Protein AF-A0A2G2GQQ5-F1 (afdb_monomer_lite)

Foldseek 3Di:
DDDDDDDDDDPDDDPPPPPPPPPCPVVNVVVVVVVVVVVVVVVCCACPPPVHPVVVVVVVVVVVVVVVVVVVVVVVVVVVVVVVVVVVVVVVVVVCCCCPVVVDDDPPDDDDDDDDDPPDDD

Sequence (122 aa):
MPAPKAKSSAGNSKGNVERMTLKLSPARQVALALLALLFLGLQVRLWFGEGSLRHVAALKKDVAVLKESNAKLAERNRLMAADVNDLKQGTEAIEEIARKDLGMVRNGETFFLILEQPRGTE

Structure (mmCIF, N/CA/C/O backbone):
data_AF-A0A2G2GQQ5-F1
#
_entry.id   AF-A0A2G2GQQ5-F1
#
loop_
_atom_site.group_PDB
_atom_site.id
_atom_site.type_symbol
_atom_site.label_atom_id
_atom_site.label_alt_id
_atom_site.label_comp_id
_atom_site.label_asym_id
_atom_site.label_entity_id
_atom_site.label_seq_id
_atom_site.pdbx_PDB_ins_code
_atom_site.Cartn_x
_atom_site.Cartn_y
_atom_site.Cartn_z
_atom_site.occupancy
_atom_site.B_iso_or_equiv
_atom_site.auth_seq_id
_atom_site.auth_comp_id
_atom_site.auth_asym_id
_atom_site.auth_atom_id
_atom_site.pdbx_PDB_model_num
ATOM 1 N N . MET A 1 1 ? 62.818 -42.548 -77.859 1.00 45.12 1 MET A N 1
ATOM 2 C CA . MET A 1 1 ? 62.801 -41.248 -77.143 1.00 45.12 1 MET A CA 1
ATOM 3 C C . MET A 1 1 ? 61.465 -40.556 -77.447 1.00 45.12 1 MET A C 1
ATOM 5 O O . MET A 1 1 ? 60.928 -40.836 -78.508 1.00 45.12 1 MET A O 1
ATOM 9 N N . PRO A 1 2 ? 60.864 -39.812 -76.503 1.00 43.94 2 PRO A N 1
ATOM 10 C CA . PRO A 1 2 ? 59.691 -40.243 -75.720 1.00 43.94 2 PRO A CA 1
ATOM 11 C C . PRO A 1 2 ? 58.325 -39.658 -76.157 1.00 43.94 2 PRO A C 1
ATOM 13 O O . PRO A 1 2 ? 58.252 -38.655 -76.855 1.00 43.94 2 PRO A O 1
ATOM 16 N N . ALA A 1 3 ? 57.243 -40.282 -75.667 1.00 52.38 3 ALA A N 1
ATOM 17 C CA . ALA A 1 3 ? 55.898 -39.698 -75.497 1.00 52.38 3 ALA A CA 1
ATOM 18 C C . ALA A 1 3 ? 55.893 -38.693 -74.306 1.00 52.38 3 ALA A C 1
ATOM 20 O O . ALA A 1 3 ? 56.965 -38.472 -73.739 1.00 52.38 3 ALA A O 1
ATOM 21 N N . PRO A 1 4 ? 54.761 -38.186 -73.753 1.00 64.38 4 PRO A N 1
ATOM 22 C CA . PRO A 1 4 ? 53.348 -38.101 -74.182 1.00 64.38 4 PRO A CA 1
ATOM 23 C C . PRO A 1 4 ? 52.815 -36.633 -74.018 1.00 64.38 4 PRO A C 1
ATOM 25 O O . PRO A 1 4 ? 53.542 -35.753 -73.574 1.00 64.38 4 PRO A O 1
ATOM 28 N N . LYS A 1 5 ? 51.575 -36.229 -74.325 1.00 47.09 5 LYS A N 1
ATOM 29 C CA . LYS A 1 5 ? 50.374 -36.415 -73.486 1.00 47.09 5 LYS A CA 1
ATOM 30 C C . LYS A 1 5 ? 49.173 -35.708 -74.121 1.00 47.09 5 LYS A C 1
ATOM 32 O O . LYS A 1 5 ? 49.219 -34.517 -74.414 1.00 47.09 5 LYS A O 1
ATOM 37 N N . ALA A 1 6 ? 48.073 -36.449 -74.191 1.00 59.06 6 ALA A N 1
ATOM 38 C CA . ALA A 1 6 ? 46.726 -35.912 -74.179 1.00 59.06 6 ALA A CA 1
ATOM 39 C C . ALA A 1 6 ? 46.509 -35.018 -72.947 1.00 59.06 6 ALA A C 1
ATOM 41 O O . ALA A 1 6 ? 46.945 -35.350 -71.842 1.00 59.06 6 ALA A O 1
ATOM 42 N N . LYS A 1 7 ? 45.753 -33.936 -73.119 1.00 48.78 7 LYS A N 1
ATOM 43 C CA . LYS A 1 7 ? 44.977 -33.335 -72.033 1.00 48.78 7 LYS A CA 1
ATOM 44 C C . LYS A 1 7 ? 43.536 -33.193 -72.497 1.00 48.78 7 LYS A C 1
ATOM 46 O O . LYS A 1 7 ? 43.123 -32.180 -73.043 1.00 48.78 7 LYS A O 1
ATOM 51 N N . SER A 1 8 ? 42.814 -34.289 -72.297 1.00 51.47 8 SER A N 1
ATOM 52 C CA . SER A 1 8 ? 41.379 -34.273 -72.073 1.00 51.47 8 SER A CA 1
ATOM 53 C C . SER A 1 8 ? 41.103 -33.732 -70.669 1.00 51.47 8 SER A C 1
ATOM 55 O O . SER A 1 8 ? 41.845 -34.025 -69.731 1.00 51.47 8 SER A O 1
ATOM 57 N N . SER A 1 9 ? 39.967 -33.050 -70.563 1.00 46.69 9 SER A N 1
ATOM 58 C CA . SER A 1 9 ? 39.148 -32.895 -69.364 1.00 46.69 9 SER A CA 1
ATOM 59 C C . SER A 1 9 ? 39.498 -31.793 -68.359 1.00 46.69 9 SER A C 1
ATOM 61 O O . SER A 1 9 ? 40.639 -31.558 -67.976 1.00 46.69 9 SER A O 1
ATOM 63 N N . ALA A 1 10 ? 38.396 -31.221 -67.872 1.00 51.31 10 ALA A N 1
ATOM 64 C CA . ALA A 1 10 ? 38.236 -30.531 -66.600 1.00 51.31 10 ALA A CA 1
ATOM 65 C C . ALA A 1 10 ? 38.712 -29.074 -66.534 1.00 51.31 10 ALA A C 1
ATOM 67 O O . ALA A 1 10 ? 39.591 -28.707 -65.763 1.00 51.31 10 ALA A O 1
ATOM 68 N N . GLY A 1 11 ? 38.014 -28.212 -67.273 1.00 44.19 11 GLY A N 1
ATOM 69 C CA . GLY A 1 11 ? 37.960 -26.774 -66.995 1.00 44.19 11 GLY A CA 1
ATOM 70 C C . GLY A 1 11 ? 36.540 -26.208 -67.051 1.00 44.19 11 GLY A C 1
ATOM 71 O O . GLY A 1 11 ? 36.373 -25.026 -67.316 1.00 44.19 11 GLY A O 1
ATOM 72 N N . ASN A 1 12 ? 35.508 -27.043 -66.877 1.00 52.31 12 ASN A N 1
ATOM 73 C CA . ASN A 1 12 ? 34.117 -26.597 -66.888 1.00 52.31 12 ASN A CA 1
ATOM 74 C C . ASN A 1 12 ? 33.656 -26.193 -65.475 1.00 52.31 12 ASN A C 1
ATOM 76 O O . ASN A 1 12 ? 33.876 -26.909 -64.500 1.00 52.31 12 ASN A O 1
ATOM 80 N N . SER A 1 13 ? 32.924 -25.081 -65.412 1.00 52.84 13 SER A N 1
ATOM 81 C CA . SER A 1 13 ? 31.844 -24.839 -64.449 1.00 52.84 13 SER A CA 1
ATOM 82 C C . SER A 1 13 ? 32.157 -24.487 -62.985 1.00 52.84 13 SER A C 1
ATOM 84 O O . SER A 1 13 ? 31.227 -24.488 -62.181 1.00 52.84 13 SER A O 1
ATOM 86 N N . LYS A 1 14 ? 33.391 -24.127 -62.597 1.00 51.69 14 LYS A N 1
ATOM 87 C CA . LYS A 1 14 ? 33.648 -23.600 -61.229 1.00 51.69 14 LYS A CA 1
ATOM 88 C C . LYS A 1 14 ? 33.834 -22.086 -61.116 1.00 51.69 14 LYS A C 1
ATOM 90 O O . LYS A 1 14 ? 33.703 -21.558 -60.023 1.00 51.69 14 LYS A O 1
ATOM 95 N N . GLY A 1 15 ? 34.087 -21.375 -62.214 1.00 48.16 15 GLY A N 1
ATOM 96 C CA . GLY A 1 15 ? 34.354 -19.928 -62.162 1.00 48.16 15 GLY A CA 1
ATOM 97 C C . GLY A 1 15 ? 33.127 -19.024 -62.307 1.00 48.16 15 GLY A C 1
ATOM 98 O O . GLY A 1 15 ? 33.218 -17.834 -62.017 1.00 48.16 15 GLY A O 1
ATOM 99 N N . ASN A 1 16 ? 31.989 -19.558 -62.764 1.00 53.44 16 ASN A N 1
ATOM 100 C CA . ASN A 1 16 ? 30.847 -18.727 -63.166 1.00 53.44 16 ASN A CA 1
ATOM 101 C C . ASN A 1 16 ? 29.715 -18.653 -62.128 1.00 53.44 16 ASN A C 1
ATOM 103 O O . ASN A 1 16 ? 28.759 -17.913 -62.325 1.00 53.44 16 ASN A O 1
ATOM 107 N N . VAL A 1 17 ? 29.826 -19.392 -61.020 1.00 58.59 17 VAL A N 1
ATOM 108 C CA . VAL A 1 17 ? 28.832 -19.391 -59.930 1.00 58.59 17 VAL A CA 1
ATOM 109 C C . VAL A 1 17 ? 29.116 -18.352 -58.838 1.00 58.59 17 VAL A C 1
ATOM 111 O O . VAL A 1 17 ? 28.242 -18.080 -58.024 1.00 58.59 17 VAL A O 1
ATOM 114 N N . GLU A 1 18 ? 30.291 -17.714 -58.824 1.00 55.84 18 GLU A N 1
ATOM 115 C CA . GLU A 1 18 ? 30.708 -16.866 -57.690 1.00 55.84 18 GLU A CA 1
ATOM 116 C C . GLU A 1 18 ? 30.489 -15.355 -57.862 1.00 55.84 18 GLU A C 1
ATOM 118 O O . GLU A 1 18 ? 30.757 -14.591 -56.938 1.00 55.84 18 GLU A O 1
ATOM 123 N N . ARG A 1 19 ? 30.004 -14.869 -59.013 1.00 54.69 19 ARG A N 1
ATOM 124 C CA . ARG A 1 19 ? 29.970 -13.413 -59.287 1.00 54.69 19 ARG A CA 1
ATOM 125 C C . ARG A 1 19 ? 28.587 -12.815 -59.505 1.00 54.69 19 ARG A C 1
ATOM 127 O O . ARG A 1 19 ? 28.464 -11.770 -60.135 1.00 54.69 19 ARG A O 1
ATOM 134 N N . MET A 1 20 ? 27.560 -13.433 -58.930 1.00 50.34 20 MET A N 1
ATOM 135 C CA . MET A 1 20 ? 26.232 -12.824 -58.815 1.00 50.34 20 MET A CA 1
ATOM 136 C C . MET A 1 20 ? 25.950 -12.345 -57.387 1.00 50.34 20 MET A C 1
ATOM 138 O O . MET A 1 20 ? 24.812 -12.306 -56.934 1.00 50.34 20 MET A O 1
ATOM 142 N N . THR A 1 21 ? 26.987 -11.923 -56.663 1.00 61.19 21 THR A N 1
ATOM 143 C CA . THR A 1 21 ? 26.799 -10.969 -55.574 1.00 61.19 21 THR A CA 1
ATOM 144 C C . THR A 1 21 ? 26.564 -9.621 -56.238 1.00 61.19 21 THR A C 1
ATOM 146 O O . THR A 1 21 ? 27.491 -8.948 -56.689 1.00 61.19 21 THR A O 1
ATOM 149 N N . LEU A 1 22 ? 25.280 -9.288 -56.421 1.00 57.16 22 LEU A N 1
ATOM 150 C CA . LEU A 1 22 ? 24.842 -7.999 -56.946 1.00 57.16 22 LEU A CA 1
ATOM 151 C C . LEU A 1 22 ? 25.733 -6.904 -56.354 1.00 57.16 22 LEU A C 1
ATOM 153 O O . LEU A 1 22 ? 25.919 -6.859 -55.141 1.00 57.16 22 LEU A O 1
ATOM 157 N N . LYS A 1 23 ? 26.286 -6.020 -57.190 1.00 62.16 23 LYS A N 1
ATOM 158 C CA . LYS A 1 23 ? 26.894 -4.783 -56.699 1.00 62.16 23 LYS A CA 1
ATOM 159 C C . LYS A 1 23 ? 25.793 -4.012 -55.977 1.00 62.16 23 LYS A C 1
ATOM 161 O O . LYS A 1 23 ? 25.004 -3.313 -56.613 1.00 62.16 23 LYS A O 1
ATOM 166 N N . LEU A 1 24 ? 25.676 -4.204 -54.664 1.00 60.97 24 LEU A N 1
ATOM 167 C CA . LEU A 1 24 ? 24.778 -3.418 -53.840 1.00 60.97 24 LEU A CA 1
ATOM 168 C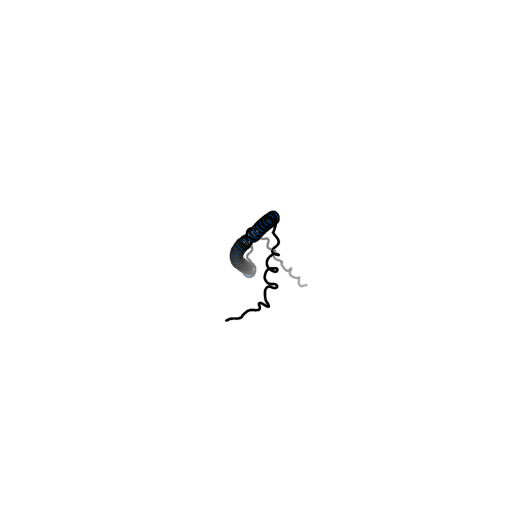 C . LEU A 1 24 ? 25.264 -1.978 -53.972 1.00 60.97 24 LEU A C 1
ATOM 170 O O . LEU A 1 24 ? 26.349 -1.637 -53.512 1.00 60.97 24 LEU A O 1
ATOM 174 N N . SER A 1 25 ? 24.485 -1.160 -54.682 1.00 76.75 25 SER A N 1
ATOM 175 C CA . SER A 1 25 ? 24.759 0.268 -54.819 1.00 76.75 25 SER A CA 1
ATOM 176 C C . SER A 1 25 ? 24.995 0.864 -53.425 1.00 76.75 25 SER A C 1
ATOM 178 O O . SER A 1 25 ? 24.225 0.539 -52.511 1.00 76.75 25 SER A O 1
ATOM 180 N N . PRO A 1 26 ? 26.008 1.733 -53.245 1.00 81.06 26 PRO A N 1
ATOM 181 C CA . PRO A 1 26 ? 26.298 2.349 -51.949 1.00 81.06 26 PRO A CA 1
ATOM 182 C C . PRO A 1 26 ? 25.061 3.048 -51.369 1.00 81.06 26 PRO A C 1
ATOM 184 O O . PRO A 1 26 ? 24.834 3.012 -50.164 1.00 81.06 26 PRO A O 1
ATOM 187 N N . ALA A 1 27 ? 24.173 3.561 -52.228 1.00 83.44 27 ALA A N 1
ATOM 188 C CA . ALA A 1 27 ? 22.899 4.149 -51.822 1.00 83.44 27 ALA A CA 1
ATOM 189 C C . ALA A 1 27 ? 21.963 3.156 -51.101 1.00 83.44 27 ALA A C 1
ATOM 191 O O . ALA A 1 27 ? 21.292 3.526 -50.140 1.00 83.44 27 ALA A O 1
ATOM 192 N N . ARG A 1 28 ? 21.933 1.881 -51.517 1.00 87.69 28 ARG A N 1
ATOM 193 C CA . ARG A 1 28 ? 21.118 0.843 -50.859 1.00 87.69 28 ARG A CA 1
ATOM 194 C C . ARG A 1 28 ? 21.683 0.474 -49.489 1.00 87.69 28 ARG A C 1
ATOM 196 O O . ARG A 1 28 ? 20.912 0.251 -48.565 1.00 87.69 28 ARG A O 1
ATOM 203 N N . GLN A 1 29 ? 23.008 0.436 -49.345 1.00 87.12 29 GLN A N 1
ATOM 204 C CA . GLN A 1 29 ? 23.656 0.168 -48.056 1.00 87.12 29 GLN A CA 1
ATOM 205 C C . GLN A 1 29 ? 23.423 1.305 -47.058 1.00 87.12 29 GLN A C 1
ATOM 207 O O . GLN A 1 29 ? 23.106 1.038 -45.903 1.00 87.12 29 GLN A O 1
ATOM 212 N N . VAL A 1 30 ? 23.494 2.560 -47.513 1.00 91.69 30 VAL A N 1
ATOM 213 C CA . VAL A 1 30 ? 23.167 3.729 -46.683 1.00 91.69 30 VAL A CA 1
ATOM 214 C C . VAL A 1 30 ? 21.699 3.694 -46.248 1.00 91.69 30 VAL A C 1
ATOM 216 O O . VAL A 1 30 ? 21.411 3.880 -45.068 1.00 91.69 30 VAL A O 1
ATOM 219 N N . ALA A 1 31 ? 20.772 3.383 -47.160 1.00 91.94 31 ALA A N 1
ATOM 220 C CA . ALA A 1 31 ? 19.354 3.252 -46.827 1.00 91.94 31 ALA A CA 1
ATOM 221 C C . ALA A 1 31 ? 19.096 2.141 -45.792 1.00 91.94 31 ALA A C 1
ATOM 223 O O . ALA A 1 31 ? 18.358 2.352 -44.833 1.00 91.94 31 ALA A O 1
ATOM 224 N N . LEU A 1 32 ? 19.739 0.979 -45.945 1.00 93.25 32 LEU A N 1
ATOM 225 C CA . LEU A 1 32 ? 19.635 -0.122 -44.983 1.00 93.25 32 LEU A CA 1
ATOM 226 C C . LEU A 1 32 ? 20.243 0.234 -43.622 1.00 93.25 32 LEU A C 1
ATOM 228 O O . LEU A 1 32 ? 19.660 -0.110 -42.598 1.00 93.25 32 LEU A O 1
ATOM 232 N N . ALA A 1 33 ? 21.370 0.947 -43.593 1.00 93.19 33 ALA A N 1
ATOM 233 C CA . ALA A 1 33 ? 21.992 1.399 -42.352 1.00 93.19 33 ALA A CA 1
ATOM 234 C C . ALA A 1 33 ? 21.100 2.401 -41.602 1.00 93.19 33 ALA A C 1
ATOM 236 O O . ALA A 1 33 ? 20.928 2.283 -40.391 1.00 93.19 33 ALA A O 1
ATOM 237 N N . LEU A 1 34 ? 20.476 3.341 -42.320 1.00 93.94 34 LEU A N 1
ATOM 238 C CA . LEU A 1 34 ? 19.504 4.276 -41.746 1.00 93.94 34 LEU A CA 1
ATOM 239 C C . LEU A 1 34 ? 18.273 3.550 -41.198 1.00 93.94 34 LEU A C 1
ATOM 241 O O . LEU A 1 34 ? 17.827 3.844 -40.091 1.00 93.94 34 LEU A O 1
ATOM 245 N N . LEU A 1 35 ? 17.749 2.573 -41.942 1.00 94.50 35 LEU A N 1
ATOM 246 C CA . LEU A 1 35 ? 16.604 1.778 -41.504 1.00 94.50 35 LEU A CA 1
ATOM 247 C C . LEU A 1 35 ? 16.945 0.938 -40.265 1.00 94.50 35 LEU A C 1
ATOM 249 O O . LEU A 1 35 ? 16.148 0.867 -39.333 1.00 94.50 35 LEU A O 1
ATOM 253 N N . ALA A 1 36 ? 18.142 0.349 -40.224 1.00 94.25 36 ALA A N 1
ATOM 254 C CA . ALA A 1 36 ? 18.635 -0.406 -39.078 1.00 94.25 36 ALA A CA 1
ATOM 255 C C . ALA A 1 36 ? 18.839 0.489 -37.848 1.00 94.25 36 ALA A C 1
ATOM 257 O O . ALA A 1 36 ? 18.472 0.095 -36.744 1.00 94.25 36 ALA A O 1
ATOM 258 N N . LEU A 1 37 ? 19.363 1.705 -38.032 1.00 93.69 37 LEU A N 1
ATOM 259 C CA . LEU A 1 37 ? 19.526 2.686 -36.959 1.00 93.69 37 LEU A CA 1
ATOM 260 C C . LEU A 1 37 ? 18.170 3.130 -36.395 1.00 93.69 37 LEU A C 1
ATOM 262 O O . LEU A 1 37 ? 17.990 3.154 -35.178 1.00 93.69 37 LEU A O 1
ATOM 266 N N . LEU A 1 38 ? 17.203 3.427 -37.269 1.00 91.94 38 LEU A N 1
ATOM 267 C CA . LEU A 1 38 ? 15.837 3.766 -36.870 1.00 91.94 38 LEU A CA 1
ATOM 268 C C . LEU A 1 38 ? 15.178 2.605 -36.117 1.00 91.94 38 LEU A C 1
ATOM 270 O O . LEU A 1 38 ? 14.559 2.814 -35.075 1.00 91.94 38 LEU A O 1
ATOM 274 N N . PHE A 1 39 ? 15.345 1.381 -36.621 1.00 91.94 39 PHE A N 1
ATOM 275 C CA . PHE A 1 39 ? 14.827 0.177 -35.986 1.00 91.94 39 PHE A CA 1
ATOM 276 C C . PHE A 1 39 ? 15.438 -0.028 -34.597 1.00 91.94 39 PHE A C 1
ATOM 278 O O . PHE A 1 39 ? 14.689 -0.203 -33.640 1.00 91.94 39 PHE A O 1
ATOM 285 N N . LEU A 1 40 ? 16.765 0.078 -34.448 1.00 90.75 40 LEU A N 1
ATOM 286 C CA . LEU A 1 40 ? 17.439 0.003 -33.147 1.00 90.75 40 LEU A CA 1
ATOM 287 C C . LEU A 1 40 ? 16.946 1.087 -32.184 1.00 90.75 40 LEU A C 1
ATOM 289 O O . LEU A 1 40 ? 16.664 0.788 -31.027 1.00 90.75 40 LEU A O 1
ATOM 293 N N . GLY A 1 41 ? 16.795 2.327 -32.658 1.00 86.50 41 GLY A N 1
ATOM 294 C CA . GLY A 1 41 ? 16.241 3.422 -31.862 1.00 86.50 41 GLY A CA 1
ATOM 295 C C . GLY A 1 41 ? 14.825 3.121 -31.365 1.00 86.50 41 GLY A C 1
ATOM 296 O O . GLY A 1 41 ? 14.512 3.366 -30.199 1.00 86.50 41 GLY A O 1
ATOM 297 N N . LEU A 1 42 ? 13.988 2.514 -32.212 1.00 83.31 42 LEU A N 1
ATOM 298 C CA . LEU A 1 42 ? 12.655 2.047 -31.831 1.00 83.31 42 LEU A CA 1
ATOM 299 C C . LEU A 1 42 ? 12.705 0.905 -30.811 1.00 83.31 42 LEU A C 1
ATOM 301 O O . LEU A 1 42 ? 11.938 0.931 -29.854 1.00 83.31 42 LEU A O 1
ATOM 305 N N . GLN A 1 43 ? 13.606 -0.068 -30.980 1.00 82.94 43 GLN A N 1
ATOM 306 C CA . GLN A 1 43 ? 13.773 -1.174 -30.028 1.00 82.94 43 GLN A CA 1
ATOM 307 C C . GLN A 1 43 ? 14.215 -0.660 -28.651 1.00 82.94 43 GLN A C 1
ATOM 309 O O . GLN A 1 43 ? 13.643 -1.044 -27.632 1.00 82.94 43 GLN A O 1
ATOM 314 N N . VAL A 1 44 ? 15.164 0.282 -28.614 1.00 81.19 44 VAL A N 1
ATOM 315 C CA . VAL A 1 44 ? 15.583 0.964 -27.380 1.00 81.19 44 VAL A CA 1
ATOM 316 C C . VAL A 1 44 ? 14.408 1.737 -26.782 1.00 81.19 44 VAL A C 1
ATOM 318 O O . VAL A 1 44 ? 14.123 1.598 -25.597 1.00 81.19 44 VAL A O 1
ATOM 321 N N . ARG A 1 45 ? 13.650 2.492 -27.583 1.00 77.38 45 ARG A N 1
ATOM 322 C CA . ARG A 1 45 ? 12.446 3.183 -27.100 1.00 77.38 45 ARG A CA 1
ATOM 323 C C . ARG A 1 45 ? 11.376 2.211 -26.594 1.00 77.38 45 ARG A C 1
ATOM 325 O O . ARG A 1 45 ? 10.650 2.560 -25.676 1.00 77.38 45 ARG A O 1
ATOM 332 N N . LEU A 1 46 ? 11.266 1.003 -27.130 1.00 71.38 46 LEU A N 1
ATOM 333 C CA . LEU A 1 46 ? 10.303 0.015 -26.646 1.00 71.38 46 LEU A CA 1
ATOM 334 C C . LEU A 1 46 ? 10.733 -0.575 -25.295 1.00 71.38 46 LEU A C 1
ATOM 336 O O . LEU A 1 46 ? 9.901 -0.814 -24.423 1.00 71.38 46 LEU A O 1
ATOM 340 N N . TRP A 1 47 ? 12.038 -0.765 -25.098 1.00 68.25 47 TRP A N 1
ATOM 341 C CA . TRP A 1 47 ? 12.600 -1.264 -23.842 1.00 68.25 47 TRP A CA 1
ATOM 342 C C . TRP A 1 47 ? 12.788 -0.183 -22.775 1.00 68.25 47 TRP A C 1
ATOM 344 O O . TRP A 1 47 ? 12.869 -0.533 -21.601 1.00 68.25 47 TRP A O 1
ATOM 354 N N . PHE A 1 48 ? 12.830 1.105 -23.134 1.00 64.56 48 PHE A N 1
ATOM 355 C CA . PHE A 1 48 ? 13.128 2.215 -22.211 1.00 64.56 48 PHE A CA 1
ATOM 356 C C . PHE A 1 48 ? 12.146 3.405 -22.262 1.00 64.56 48 PHE A C 1
ATOM 358 O O . PHE A 1 48 ? 12.253 4.303 -21.434 1.00 64.56 48 PHE A O 1
ATOM 365 N N . GLY A 1 49 ? 11.201 3.450 -23.201 1.00 61.22 49 GLY A N 1
ATOM 366 C CA . GLY A 1 49 ? 10.200 4.519 -23.338 1.00 61.22 49 GLY A CA 1
ATOM 367 C C . GLY A 1 49 ? 9.003 4.345 -22.402 1.00 61.22 49 GLY A C 1
ATOM 368 O O . GLY A 1 49 ? 8.899 3.325 -21.733 1.00 61.22 49 GLY A O 1
ATOM 369 N N . GLU A 1 50 ? 8.105 5.336 -22.365 1.00 54.84 50 GLU A N 1
ATOM 370 C CA . GLU A 1 50 ? 7.047 5.610 -21.358 1.00 54.84 50 GLU A CA 1
ATOM 371 C C . GLU A 1 50 ? 6.070 4.475 -20.949 1.00 54.84 50 GLU A C 1
ATOM 373 O O . GLU A 1 50 ? 5.192 4.694 -20.123 1.00 54.84 50 GLU A O 1
ATOM 378 N N . GLY A 1 51 ? 6.234 3.246 -21.444 1.00 55.03 51 GLY A N 1
ATOM 379 C CA . GLY A 1 51 ? 5.539 2.033 -20.981 1.00 55.03 51 GLY A CA 1
ATOM 380 C C . GLY A 1 51 ? 6.470 0.862 -20.623 1.00 55.03 51 GLY A C 1
ATOM 381 O O . GLY A 1 51 ? 6.017 -0.273 -20.502 1.00 55.03 51 GLY A O 1
ATOM 382 N N . SER A 1 52 ? 7.777 1.108 -20.494 1.00 57.00 52 SER A N 1
ATOM 383 C CA . SER A 1 52 ? 8.807 0.098 -20.240 1.00 57.00 52 SER A CA 1
ATOM 384 C C . SER A 1 52 ? 8.637 -0.578 -18.875 1.00 57.00 52 SER A C 1
ATOM 386 O O . SER A 1 52 ? 8.272 0.061 -17.885 1.00 57.00 52 SER A O 1
ATOM 388 N N . LEU A 1 53 ? 8.989 -1.870 -18.808 1.00 55.62 53 LEU A N 1
ATOM 389 C CA . LEU A 1 53 ? 9.006 -2.751 -17.627 1.00 55.62 53 LEU A CA 1
ATOM 390 C C . LEU A 1 53 ? 9.554 -2.096 -16.347 1.00 55.62 53 LEU A C 1
ATOM 392 O O . LEU A 1 53 ? 9.168 -2.488 -15.248 1.00 55.62 53 LEU A O 1
ATOM 396 N N . ARG A 1 54 ? 10.427 -1.089 -16.467 1.00 55.72 54 ARG A N 1
ATOM 397 C CA . ARG A 1 54 ? 10.938 -0.301 -15.336 1.00 55.72 54 ARG A CA 1
ATOM 398 C C . ARG A 1 54 ? 9.859 0.536 -14.643 1.00 55.72 54 ARG A C 1
ATOM 400 O O . ARG A 1 54 ? 9.842 0.572 -13.416 1.00 55.72 54 ARG A O 1
ATOM 407 N N . HIS A 1 55 ? 8.954 1.161 -15.394 1.00 53.69 55 HIS A N 1
ATOM 408 C CA . HIS A 1 55 ? 7.892 1.999 -14.835 1.00 53.69 55 HIS A CA 1
ATOM 409 C C . HIS A 1 55 ? 6.786 1.143 -14.203 1.00 53.69 55 HIS A C 1
ATOM 411 O O . HIS A 1 55 ? 6.355 1.411 -13.087 1.00 53.69 55 HIS A O 1
ATOM 417 N N . VAL A 1 56 ? 6.422 0.025 -14.843 1.00 58.78 56 VAL A N 1
ATOM 418 C CA . VAL A 1 56 ? 5.480 -0.955 -14.268 1.00 58.78 56 VAL A CA 1
ATOM 419 C C . VAL A 1 56 ? 6.061 -1.632 -13.021 1.00 58.78 56 VAL A C 1
ATOM 421 O O . VAL A 1 56 ? 5.323 -1.902 -12.077 1.00 58.78 56 VAL A O 1
ATOM 424 N N . ALA A 1 57 ? 7.374 -1.888 -12.975 1.00 60.09 57 ALA A N 1
ATOM 425 C CA . ALA A 1 57 ? 8.027 -2.448 -11.791 1.00 60.09 57 ALA A CA 1
ATOM 426 C C . ALA A 1 57 ? 8.074 -1.459 -10.615 1.00 60.09 57 ALA A C 1
ATOM 428 O O . ALA A 1 57 ? 7.840 -1.871 -9.480 1.00 60.09 57 ALA A O 1
ATOM 429 N N . ALA A 1 58 ? 8.334 -0.173 -10.876 1.00 60.19 58 ALA A N 1
ATOM 430 C CA . ALA A 1 58 ? 8.280 0.869 -9.850 1.00 60.19 58 ALA A CA 1
ATOM 431 C C . ALA A 1 58 ? 6.850 1.038 -9.313 1.00 60.19 58 ALA A C 1
ATOM 433 O O . ALA A 1 58 ? 6.628 0.929 -8.110 1.00 60.19 58 ALA A O 1
ATOM 434 N N . LEU A 1 59 ? 5.861 1.142 -10.207 1.00 58.12 59 LEU A N 1
ATOM 435 C CA . LEU A 1 59 ? 4.461 1.308 -9.816 1.00 58.12 59 LEU A CA 1
ATOM 436 C C . LEU A 1 59 ? 3.906 0.071 -9.087 1.00 58.12 59 LEU A C 1
ATOM 438 O O . LEU A 1 59 ? 3.156 0.202 -8.123 1.00 58.12 59 LEU A O 1
ATOM 442 N N . LYS A 1 60 ? 4.324 -1.148 -9.467 1.00 59.72 60 LYS A N 1
ATOM 443 C CA . LYS A 1 60 ? 4.002 -2.373 -8.708 1.00 59.72 60 LYS A CA 1
ATOM 444 C C . LYS A 1 60 ? 4.612 -2.377 -7.310 1.00 59.72 60 LYS A C 1
ATOM 446 O O . LYS A 1 60 ? 3.990 -2.911 -6.393 1.00 59.72 60 LYS A O 1
ATOM 451 N N . LYS A 1 61 ? 5.816 -1.825 -7.144 1.00 60.31 61 LYS A N 1
ATOM 452 C CA . LYS A 1 61 ? 6.480 -1.754 -5.840 1.00 60.31 61 LYS A CA 1
ATOM 453 C C . LYS A 1 61 ? 5.740 -0.801 -4.903 1.00 60.31 61 LYS A C 1
ATOM 455 O O . LYS A 1 61 ? 5.484 -1.171 -3.761 1.00 60.31 61 LYS A O 1
ATOM 460 N N . ASP A 1 62 ? 5.309 0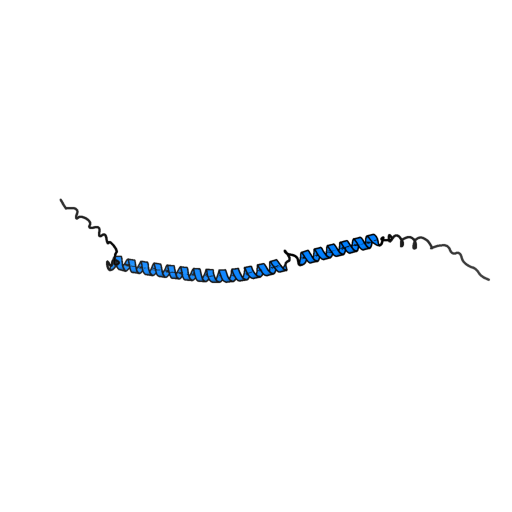.350 -5.407 1.00 61.03 62 ASP A N 1
ATOM 461 C CA . ASP A 1 62 ? 4.553 1.324 -4.614 1.00 61.03 62 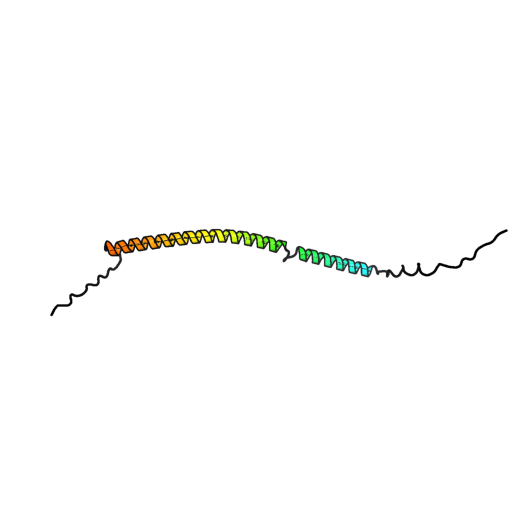ASP A CA 1
ATOM 462 C C . ASP A 1 62 ? 3.168 0.786 -4.223 1.00 61.03 62 ASP A C 1
ATOM 464 O O . ASP A 1 62 ? 2.751 0.909 -3.071 1.00 61.03 62 ASP A O 1
ATOM 468 N N . VAL A 1 63 ? 2.490 0.080 -5.138 1.00 70.12 63 VAL A N 1
ATOM 469 C CA . VAL A 1 63 ? 1.215 -0.600 -4.846 1.00 70.12 63 VAL A CA 1
ATOM 470 C C . VAL A 1 63 ? 1.376 -1.677 -3.766 1.00 70.12 63 VAL A C 1
ATOM 472 O O . VAL A 1 63 ? 0.490 -1.831 -2.923 1.00 70.12 63 VAL A O 1
ATOM 475 N N . ALA A 1 64 ? 2.491 -2.412 -3.752 1.00 65.94 64 ALA A N 1
ATOM 476 C CA . ALA A 1 64 ? 2.747 -3.429 -2.732 1.00 65.94 64 ALA A CA 1
ATOM 477 C C . ALA A 1 64 ? 2.907 -2.812 -1.331 1.00 65.94 64 ALA A C 1
ATOM 479 O O . ALA A 1 64 ? 2.279 -3.284 -0.384 1.00 65.94 64 ALA A O 1
ATOM 480 N N . VAL A 1 65 ? 3.667 -1.717 -1.220 1.00 69.69 65 VAL A N 1
ATOM 481 C CA . VAL A 1 65 ? 3.864 -0.988 0.045 1.00 69.69 65 VAL A CA 1
ATOM 482 C C . VAL A 1 65 ? 2.546 -0.399 0.553 1.00 69.69 65 VAL A C 1
ATOM 484 O O . VAL A 1 65 ? 2.217 -0.511 1.737 1.00 69.69 65 VAL A O 1
ATOM 487 N N . LEU A 1 66 ? 1.744 0.185 -0.341 1.00 63.12 66 LEU A N 1
ATOM 488 C CA . LEU A 1 66 ? 0.454 0.762 0.033 1.00 63.12 66 LEU A CA 1
ATOM 489 C C . LEU A 1 66 ? -0.535 -0.307 0.513 1.00 63.12 66 LEU A C 1
ATOM 491 O O . LEU A 1 66 ? -1.284 -0.077 1.463 1.00 63.12 66 LEU A O 1
ATOM 495 N N . LYS A 1 67 ? -0.516 -1.493 -0.107 1.00 70.38 67 LYS A N 1
ATOM 496 C CA . LYS A 1 67 ? -1.374 -2.620 0.274 1.00 70.38 67 LYS A CA 1
ATOM 497 C C . LYS A 1 67 ? -1.011 -3.185 1.647 1.00 70.38 67 LYS A C 1
ATOM 499 O O . LYS A 1 67 ? -1.912 -3.493 2.422 1.00 70.38 67 LYS A O 1
ATOM 504 N N . GLU A 1 68 ? 0.279 -3.281 1.962 1.00 73.50 68 GLU A N 1
ATOM 505 C CA . GLU A 1 68 ? 0.753 -3.720 3.280 1.00 73.50 68 GLU A CA 1
ATOM 506 C C . GLU A 1 68 ? 0.357 -2.727 4.382 1.00 73.50 68 GLU A C 1
ATOM 508 O O . GLU A 1 68 ? -0.196 -3.120 5.412 1.00 73.50 68 GLU A O 1
ATOM 513 N N . SER A 1 69 ? 0.551 -1.427 4.136 1.00 69.50 69 SER A N 1
ATOM 514 C CA . SER A 1 69 ? 0.122 -0.376 5.063 1.00 69.50 69 SER A CA 1
ATOM 515 C C . SER A 1 69 ? -1.389 -0.427 5.306 1.00 69.50 69 SER A C 1
ATOM 517 O O . SER A 1 69 ? -1.840 -0.455 6.452 1.00 69.50 69 SER A O 1
ATOM 519 N N . ASN A 1 70 ? -2.185 -0.537 4.240 1.00 79.06 70 ASN A N 1
ATOM 520 C CA . ASN A 1 70 ? -3.639 -0.597 4.354 1.00 79.06 70 ASN A CA 1
ATOM 521 C C . ASN A 1 70 ? -4.111 -1.855 5.108 1.00 79.06 70 ASN A C 1
ATOM 523 O O . ASN A 1 70 ? -4.989 -1.762 5.960 1.00 79.06 70 ASN A O 1
ATOM 527 N N . ALA A 1 71 ? -3.472 -3.011 4.893 1.00 77.62 71 ALA A N 1
ATOM 528 C CA . ALA A 1 71 ? -3.765 -4.226 5.656 1.00 77.62 71 ALA A CA 1
ATOM 529 C C . ALA A 1 71 ? -3.525 -4.035 7.166 1.00 77.62 71 ALA A C 1
ATOM 531 O O . ALA A 1 71 ? -4.354 -4.436 7.984 1.00 77.62 71 ALA A O 1
ATOM 532 N N . LYS A 1 72 ? -2.438 -3.351 7.548 1.00 80.62 72 LYS A N 1
ATOM 533 C CA . LYS A 1 72 ? -2.152 -3.026 8.953 1.00 80.62 72 LYS A CA 1
ATOM 534 C C . LYS A 1 72 ? -3.178 -2.057 9.549 1.00 80.62 72 LYS A C 1
ATOM 536 O O . LYS A 1 72 ? -3.565 -2.219 10.706 1.00 80.62 72 LYS A O 1
ATOM 541 N N . LEU A 1 73 ? -3.613 -1.047 8.793 1.00 71.75 73 LEU A N 1
ATOM 542 C CA . LEU A 1 73 ? -4.669 -0.134 9.246 1.00 71.75 73 LEU A CA 1
ATOM 543 C C . LEU A 1 73 ? -6.019 -0.848 9.384 1.00 71.75 73 LEU A C 1
ATOM 545 O O . LEU A 1 73 ? -6.719 -0.617 10.368 1.00 71.75 73 LEU A O 1
ATOM 549 N N . ALA A 1 74 ? -6.366 -1.728 8.446 1.00 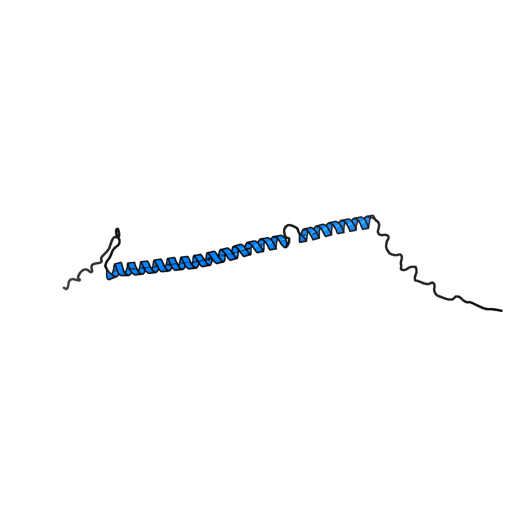80.94 74 ALA A N 1
ATOM 550 C CA . ALA A 1 74 ? -7.602 -2.501 8.484 1.00 80.94 74 ALA A CA 1
ATOM 551 C C . ALA A 1 74 ? -7.674 -3.395 9.730 1.00 80.94 74 ALA A C 1
ATOM 553 O O . ALA A 1 74 ? -8.701 -3.414 10.405 1.00 80.94 74 ALA A O 1
ATOM 554 N N . GLU A 1 75 ? -6.573 -4.061 10.087 1.00 81.69 75 GLU A N 1
ATOM 555 C CA . GLU A 1 75 ? -6.523 -4.894 11.293 1.00 81.69 75 GLU A CA 1
ATOM 556 C C . GLU A 1 75 ? -6.709 -4.063 12.568 1.00 81.69 75 GLU A C 1
ATOM 558 O O . GLU A 1 75 ? -7.508 -4.412 13.435 1.00 81.69 75 GLU A O 1
ATOM 563 N N . ARG A 1 76 ? -6.043 -2.906 12.661 1.00 80.94 76 ARG A N 1
ATOM 564 C CA . ARG A 1 76 ? -6.212 -1.992 13.801 1.00 80.94 76 ARG A CA 1
ATOM 565 C C . ARG A 1 76 ? -7.636 -1.454 13.901 1.00 80.94 76 ARG A C 1
ATOM 567 O O . ARG A 1 76 ? -8.175 -1.386 14.998 1.00 80.94 76 ARG A O 1
ATOM 574 N N . ASN A 1 77 ? -8.244 -1.085 12.775 1.00 87.75 77 ASN A N 1
ATOM 575 C CA . ASN A 1 77 ? -9.637 -0.641 12.742 1.00 87.75 77 ASN A CA 1
ATOM 576 C C . ASN A 1 77 ? -10.591 -1.750 13.180 1.00 87.75 77 ASN A C 1
ATOM 578 O O . ASN A 1 77 ? -11.545 -1.465 13.894 1.00 87.75 77 ASN A O 1
ATOM 582 N N . ARG A 1 78 ? -10.328 -3.004 12.800 1.00 84.75 78 ARG A N 1
ATOM 583 C CA . ARG A 1 78 ? -11.134 -4.147 13.237 1.00 84.75 78 ARG A CA 1
ATOM 584 C C . ARG A 1 78 ? -11.075 -4.330 14.752 1.00 84.75 78 ARG A C 1
ATOM 586 O O . ARG A 1 78 ? -12.119 -4.515 15.366 1.00 84.75 78 ARG A O 1
ATOM 593 N N . LEU A 1 79 ? -9.882 -4.234 15.340 1.00 84.06 79 LEU A N 1
ATOM 594 C CA . LEU A 1 79 ? -9.703 -4.305 16.792 1.00 84.06 79 LEU A CA 1
ATOM 595 C C . LEU A 1 79 ? -10.406 -3.141 17.499 1.00 84.06 79 LEU A C 1
ATOM 597 O O . LEU A 1 79 ? -11.239 -3.371 18.362 1.00 84.06 79 LEU A O 1
ATOM 601 N N . MET A 1 80 ? -10.173 -1.901 17.058 1.00 79.12 80 MET A N 1
ATOM 602 C CA . MET A 1 80 ? -10.822 -0.725 17.652 1.00 79.12 80 MET A CA 1
ATOM 603 C C . MET A 1 80 ? -12.350 -0.766 17.516 1.00 79.12 80 MET A C 1
ATOM 605 O O . MET A 1 80 ? -13.061 -0.332 18.416 1.00 79.12 80 MET A O 1
ATOM 609 N N . ALA A 1 81 ? -12.877 -1.292 16.409 1.00 83.44 81 ALA A N 1
ATOM 610 C CA . ALA A 1 81 ? -14.314 -1.471 16.234 1.00 83.44 81 ALA A CA 1
ATOM 611 C C . ALA A 1 81 ? -14.883 -2.523 17.198 1.00 83.44 81 ALA A C 1
ATOM 613 O O . ALA A 1 81 ? -15.983 -2.334 17.715 1.00 83.44 81 ALA A O 1
ATOM 614 N N . ALA A 1 82 ? -14.138 -3.603 17.454 1.00 82.69 82 ALA A N 1
ATOM 615 C CA . ALA A 1 82 ? -14.511 -4.602 18.446 1.00 82.69 82 ALA A CA 1
ATOM 616 C C . ALA A 1 82 ? -14.509 -4.006 19.861 1.00 82.69 82 ALA A C 1
ATOM 618 O O . ALA A 1 82 ? -15.500 -4.164 20.566 1.00 82.69 82 ALA A O 1
ATOM 619 N N . ASP A 1 83 ? -13.476 -3.241 20.223 1.00 81.12 83 ASP A N 1
ATOM 620 C CA . ASP A 1 83 ? -13.388 -2.563 21.521 1.00 81.12 83 ASP A CA 1
ATOM 621 C C . ASP A 1 83 ? -14.556 -1.586 21.719 1.00 81.12 83 ASP A C 1
ATOM 623 O O . ASP A 1 83 ? -15.207 -1.580 22.760 1.00 81.12 83 ASP A O 1
ATOM 627 N N . VAL A 1 84 ? -14.881 -0.780 20.699 1.00 85.19 84 VAL A N 1
ATOM 628 C CA . VAL A 1 84 ? -16.030 0.142 20.746 1.00 85.19 84 VAL A CA 1
ATOM 629 C C . VAL A 1 84 ? -17.343 -0.615 20.926 1.00 85.19 84 VAL A C 1
ATOM 631 O O . VAL A 1 84 ? -18.227 -0.145 21.642 1.00 85.19 84 VAL A O 1
ATOM 634 N N . ASN A 1 85 ? -17.496 -1.759 20.265 1.00 83.69 85 ASN A N 1
ATOM 635 C CA . ASN A 1 85 ? -18.691 -2.575 20.404 1.00 83.69 85 ASN A CA 1
ATOM 636 C C . ASN A 1 85 ? -18.792 -3.200 21.806 1.00 83.69 85 ASN A C 1
ATOM 638 O O . ASN A 1 85 ? -19.866 -3.161 22.397 1.00 83.69 85 ASN A O 1
ATOM 642 N N . ASP A 1 86 ? -17.687 -3.699 22.358 1.00 84.06 86 ASP A N 1
ATOM 643 C CA . ASP A 1 86 ? -17.624 -4.238 23.722 1.00 84.06 86 ASP A CA 1
ATOM 644 C C . ASP A 1 86 ? -17.957 -3.165 24.772 1.00 84.06 86 ASP A C 1
ATOM 646 O O . ASP A 1 86 ? -18.826 -3.359 25.620 1.00 84.06 86 ASP A O 1
ATOM 650 N N . LEU A 1 87 ? -17.372 -1.968 24.638 1.00 81.88 87 LEU A N 1
ATOM 651 C CA . LEU A 1 87 ? -17.653 -0.818 25.505 1.00 81.88 87 LEU A CA 1
ATOM 652 C C . LEU A 1 87 ? -19.136 -0.430 25.483 1.00 81.88 87 LEU A C 1
ATOM 654 O O . LEU A 1 87 ? -19.707 -0.146 26.538 1.00 81.88 87 LEU A O 1
ATOM 658 N N . LYS A 1 88 ? -19.764 -0.420 24.299 1.00 79.25 88 LYS A N 1
ATOM 659 C CA . LYS A 1 88 ? -21.196 -0.120 24.143 1.00 79.25 88 LYS A CA 1
ATOM 660 C C . LYS A 1 88 ? -22.077 -1.185 24.783 1.00 79.25 88 LYS A C 1
ATOM 662 O O . LYS A 1 88 ? -22.953 -0.838 25.564 1.00 79.25 88 LYS A O 1
ATOM 667 N N . GLN A 1 89 ? -21.814 -2.461 24.512 1.00 79.56 89 GLN A N 1
ATOM 668 C CA . GLN A 1 89 ? -22.591 -3.559 25.093 1.00 79.56 89 GLN A CA 1
ATOM 669 C C . GLN A 1 89 ? -22.446 -3.603 26.618 1.00 79.56 89 GLN A C 1
ATOM 671 O O . GLN A 1 89 ? -23.432 -3.779 27.331 1.00 79.56 89 GLN A O 1
ATOM 676 N N . GLY A 1 90 ? -21.237 -3.362 27.132 1.00 82.19 90 GLY A N 1
ATOM 677 C CA . GLY A 1 90 ? -20.987 -3.256 28.565 1.00 82.19 90 GLY A CA 1
ATOM 678 C C . GLY A 1 90 ? -21.729 -2.086 29.216 1.00 82.19 90 GLY A C 1
ATOM 679 O O . GLY A 1 90 ? -22.276 -2.243 30.305 1.00 82.19 90 GLY A O 1
ATOM 680 N N . THR A 1 91 ? -21.803 -0.920 28.561 1.00 83.06 91 THR A N 1
ATOM 681 C CA . THR A 1 91 ? -22.567 0.223 29.097 1.00 83.06 91 THR A CA 1
ATOM 682 C C . THR A 1 91 ? -24.075 0.016 29.016 1.00 83.06 91 THR A C 1
ATOM 684 O O . THR A 1 91 ? -24.765 0.333 29.982 1.00 83.06 91 THR A O 1
ATOM 687 N N . GLU A 1 92 ? -24.584 -0.563 27.928 1.00 85.31 92 GLU A N 1
ATOM 688 C CA . GLU A 1 92 ? -26.002 -0.912 27.780 1.00 85.31 92 GLU A CA 1
ATOM 689 C C . GLU A 1 92 ? -26.450 -1.919 28.849 1.00 85.31 92 GLU A C 1
ATOM 691 O O . GLU A 1 92 ? -27.493 -1.727 29.471 1.00 85.31 92 GLU A O 1
ATOM 696 N N . ALA A 1 93 ? -25.633 -2.938 29.137 1.00 82.88 93 ALA A N 1
ATOM 697 C CA . ALA A 1 93 ? -25.925 -3.919 30.182 1.00 82.88 93 ALA A CA 1
ATOM 698 C C . ALA A 1 93 ? -26.002 -3.281 31.582 1.00 82.88 93 ALA A C 1
ATOM 700 O O . ALA A 1 93 ? -26.889 -3.598 32.374 1.00 82.88 93 ALA A O 1
ATOM 701 N N . ILE A 1 94 ? -25.098 -2.347 31.893 1.00 85.06 94 ILE A N 1
ATOM 702 C CA . ILE A 1 94 ? -25.121 -1.621 33.171 1.00 85.06 94 ILE A CA 1
ATOM 703 C C . ILE A 1 94 ? -26.327 -0.675 33.253 1.00 85.06 94 ILE A C 1
ATOM 705 O O . ILE A 1 94 ? -26.951 -0.568 34.309 1.00 85.06 94 ILE A O 1
ATOM 709 N N . GLU A 1 95 ? -26.683 -0.006 32.155 1.00 87.12 95 GLU A N 1
ATOM 710 C CA . GLU A 1 95 ? -27.863 0.861 32.077 1.00 87.12 95 GLU A CA 1
ATOM 711 C C . GLU A 1 95 ? -29.163 0.067 32.264 1.00 87.12 95 GLU A C 1
ATOM 713 O O . GLU A 1 95 ? -30.075 0.524 32.957 1.00 87.12 95 GLU A O 1
ATOM 718 N N . GLU A 1 96 ? -29.237 -1.143 31.708 1.00 84.75 96 GLU A N 1
ATOM 719 C CA . GLU A 1 96 ? -30.369 -2.049 31.887 1.00 84.75 96 GLU A CA 1
ATOM 720 C C . GLU A 1 96 ? -30.559 -2.436 33.360 1.00 84.75 96 GLU A C 1
ATOM 722 O O . GLU A 1 96 ? -31.674 -2.321 33.871 1.00 84.75 96 GLU A O 1
ATOM 727 N N . ILE A 1 97 ? -29.484 -2.807 34.066 1.00 85.94 97 ILE A N 1
ATOM 728 C CA . ILE A 1 97 ? -29.521 -3.112 35.509 1.00 85.94 97 ILE A CA 1
ATOM 729 C C . ILE A 1 97 ? -29.929 -1.870 36.311 1.00 85.94 97 ILE A C 1
ATOM 731 O O . ILE A 1 97 ? -30.806 -1.939 37.172 1.00 85.94 97 ILE A O 1
ATOM 735 N N . ALA A 1 98 ? -29.341 -0.708 36.012 1.00 88.94 98 ALA A N 1
ATOM 736 C CA . ALA A 1 98 ? -29.663 0.537 36.704 1.00 88.94 98 ALA A CA 1
ATOM 737 C C . ALA A 1 98 ? -31.152 0.903 36.567 1.00 88.94 98 ALA A C 1
ATOM 739 O O . ALA A 1 98 ? -31.779 1.308 37.547 1.00 88.94 98 ALA A O 1
ATOM 740 N N . ARG A 1 99 ? -31.742 0.713 35.380 1.00 88.38 99 ARG A N 1
ATOM 741 C CA . ARG A 1 99 ? -33.166 0.986 35.138 1.00 88.38 99 ARG A CA 1
ATOM 742 C C . ARG A 1 99 ? -34.096 -0.077 35.721 1.00 88.38 99 ARG A C 1
ATOM 744 O O . ARG A 1 99 ? -35.123 0.288 36.286 1.00 88.38 99 ARG A O 1
ATOM 751 N N . LYS A 1 100 ? -33.777 -1.366 35.564 1.00 86.38 100 LYS A N 1
ATOM 752 C CA . LYS A 1 100 ? -34.659 -2.476 35.967 1.00 86.38 100 LYS A CA 1
ATOM 753 C C . LYS A 1 100 ? -34.608 -2.770 37.461 1.00 86.38 100 LYS A C 1
ATOM 755 O O . LYS A 1 100 ? -35.660 -2.939 38.070 1.00 86.38 100 LYS A O 1
ATOM 760 N N . ASP A 1 101 ? -33.411 -2.799 38.038 1.00 84.88 101 ASP A N 1
ATOM 761 C CA . ASP A 1 101 ? -33.211 -3.291 39.404 1.00 84.88 101 ASP A CA 1
ATOM 762 C C . ASP A 1 101 ? -33.152 -2.147 40.416 1.00 84.88 101 ASP A C 1
ATOM 764 O O . ASP A 1 101 ? -33.633 -2.281 41.540 1.00 84.88 101 ASP A O 1
ATOM 768 N N . LEU A 1 102 ? -32.576 -1.006 40.023 1.00 85.31 102 LEU A N 1
ATOM 769 C CA . LEU A 1 102 ? -32.397 0.147 40.912 1.00 85.31 102 LEU A CA 1
ATOM 770 C C . LEU A 1 102 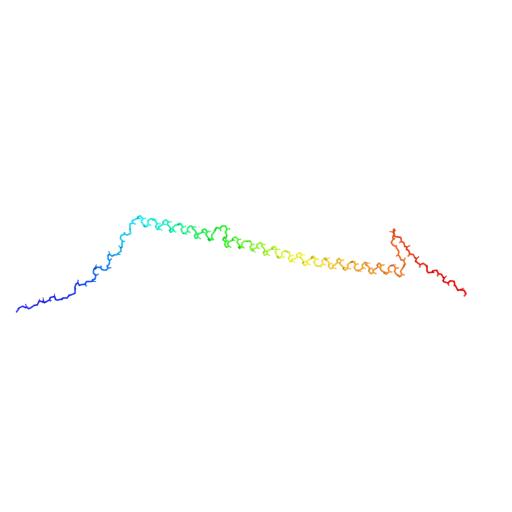? -33.416 1.267 40.667 1.00 85.31 102 LEU A C 1
ATOM 772 O O . LEU A 1 102 ? -33.448 2.229 41.434 1.00 85.31 102 LEU A O 1
ATOM 776 N N . GLY A 1 103 ? -34.224 1.177 39.604 1.00 84.94 103 GLY A N 1
ATOM 777 C CA . GLY A 1 103 ? -35.165 2.233 39.216 1.00 84.94 103 GLY A CA 1
ATOM 778 C C . GLY A 1 103 ? -34.485 3.581 38.954 1.00 84.94 103 GLY A C 1
ATOM 779 O O . GLY A 1 103 ? -35.112 4.633 39.080 1.00 84.94 103 GLY A O 1
ATOM 780 N N . MET A 1 104 ? -33.186 3.568 38.646 1.00 86.88 104 MET A N 1
ATOM 781 C CA . MET A 1 104 ? -32.406 4.773 38.410 1.00 86.88 104 MET A CA 1
ATOM 782 C C . MET A 1 104 ? -32.764 5.369 37.051 1.00 86.88 104 MET A C 1
ATOM 784 O O . MET A 1 104 ? -32.834 4.671 36.040 1.00 86.88 104 MET A O 1
ATOM 788 N N . VAL A 1 105 ? -32.942 6.687 37.031 1.00 85.44 105 VAL A N 1
ATOM 789 C CA . VAL A 1 105 ? -33.240 7.469 35.828 1.00 85.44 105 VAL A CA 1
ATOM 790 C C . VAL A 1 105 ? -32.171 8.527 35.615 1.00 85.44 105 VAL A C 1
ATOM 792 O O . VAL A 1 105 ? -31.591 9.048 36.572 1.00 85.44 105 VAL A O 1
ATOM 795 N N . ARG A 1 106 ? -31.877 8.842 34.352 1.00 83.81 106 ARG A N 1
ATOM 796 C CA . ARG A 1 106 ? -30.820 9.798 34.023 1.00 83.81 106 ARG A CA 1
ATOM 797 C C . ARG A 1 106 ? -31.278 11.226 34.331 1.00 83.81 106 ARG A C 1
ATOM 799 O O . ARG A 1 106 ? -32.438 11.581 34.138 1.00 83.81 106 ARG A O 1
ATOM 806 N N . ASN A 1 107 ? -30.353 12.082 34.768 1.00 84.81 107 ASN A N 1
ATOM 807 C CA . ASN A 1 107 ? -30.643 13.507 34.954 1.00 84.81 107 ASN A CA 1
ATOM 808 C C . ASN A 1 107 ? -31.119 14.141 33.633 1.00 84.81 107 ASN A C 1
ATOM 810 O O . ASN A 1 107 ? -30.406 14.080 32.632 1.00 84.81 107 ASN A O 1
ATOM 814 N N . GLY A 1 108 ? -32.305 14.759 33.651 1.00 86.56 108 GLY A N 1
ATOM 815 C CA . GLY A 1 108 ? -32.931 15.391 32.481 1.00 86.56 108 GLY A CA 1
ATOM 816 C C . GLY A 1 108 ? -33.819 14.473 31.629 1.00 86.56 108 GLY A C 1
ATOM 817 O O . GLY A 1 108 ? -34.320 14.915 30.599 1.00 86.56 108 GLY A O 1
ATOM 818 N N . GLU A 1 109 ? -34.032 13.218 32.032 1.00 84.00 109 GLU A N 1
ATOM 819 C CA . GLU A 1 109 ? -34.935 12.277 31.357 1.00 84.00 109 GLU A CA 1
ATOM 820 C C . GLU A 1 109 ? -36.375 12.410 31.890 1.00 84.00 109 GLU A C 1
ATOM 822 O O . GLU A 1 109 ? -36.592 12.621 33.083 1.00 84.00 109 GLU A O 1
ATOM 827 N N . THR A 1 110 ? -37.379 12.299 31.013 1.00 82.31 110 THR A N 1
ATOM 828 C CA . THR A 1 110 ? -38.798 12.272 31.416 1.00 82.31 110 THR A CA 1
ATOM 829 C C . THR A 1 110 ? -39.245 10.822 31.575 1.00 82.31 110 THR A C 1
ATOM 831 O O . THR A 1 110 ? -39.338 10.094 30.589 1.00 82.31 110 THR A O 1
ATOM 834 N N . PHE A 1 111 ? -39.512 10.399 32.811 1.00 83.38 111 PHE A N 1
ATOM 835 C CA . PHE A 1 111 ? -39.958 9.042 33.132 1.00 83.38 111 PHE A CA 1
ATOM 836 C C . PHE A 1 111 ? -41.485 8.928 33.097 1.00 83.38 111 PHE A C 1
ATOM 838 O O . PHE A 1 111 ? -42.180 9.689 33.771 1.00 83.38 111 PHE A O 1
ATOM 845 N N . PHE A 1 112 ? -42.005 7.950 32.355 1.00 83.12 112 PHE A N 1
ATOM 846 C CA . PHE A 1 112 ? -43.433 7.640 32.316 1.00 83.12 112 PHE A CA 1
ATOM 847 C C . PHE A 1 112 ? -43.698 6.328 33.056 1.00 83.12 112 PHE A C 1
ATOM 849 O O . PHE A 1 112 ? -43.285 5.265 32.598 1.00 83.12 112 PHE A O 1
ATOM 856 N N . LEU A 1 113 ? -44.417 6.398 34.178 1.00 80.75 113 LEU A N 1
ATOM 857 C CA . LEU A 1 113 ? -44.930 5.219 34.871 1.00 80.75 113 LEU A CA 1
ATOM 858 C C . LEU A 1 113 ? -46.392 5.010 34.480 1.00 80.75 113 LEU A C 1
ATOM 860 O O . LEU A 1 113 ? -47.244 5.856 34.752 1.00 80.75 113 LEU A O 1
ATOM 864 N N . ILE A 1 114 ? -46.684 3.882 33.840 1.00 84.00 114 ILE A N 1
ATOM 865 C CA . ILE A 1 114 ? -48.053 3.508 33.490 1.00 84.00 114 ILE A CA 1
ATOM 866 C C . ILE A 1 114 ? -48.657 2.833 34.722 1.00 84.00 114 ILE A C 1
ATOM 868 O O . ILE A 1 114 ? -48.269 1.724 35.076 1.00 84.00 114 ILE A O 1
ATOM 872 N N . LEU A 1 115 ? -49.578 3.517 35.399 1.00 83.19 115 LEU A N 1
ATOM 873 C CA . LEU A 1 115 ? -50.364 2.921 36.476 1.00 83.19 115 LEU A CA 1
ATOM 874 C C . LEU A 1 115 ? -51.568 2.214 35.855 1.00 83.19 115 LEU A C 1
ATOM 876 O O . LEU A 1 115 ? -52.404 2.853 35.211 1.00 83.19 115 LEU A O 1
ATOM 880 N N . GLU A 1 116 ? -51.668 0.900 36.039 1.00 80.44 116 GLU A N 1
ATOM 881 C CA . GLU A 1 116 ? -52.893 0.178 35.712 1.00 80.44 116 GLU A CA 1
ATOM 882 C C . GLU A 1 116 ? -53.998 0.665 36.646 1.00 80.44 116 GLU A C 1
ATOM 884 O O . GLU A 1 116 ? -53.903 0.559 37.870 1.00 80.44 116 GLU A O 1
ATOM 889 N N . GLN A 1 117 ? -55.035 1.266 36.060 1.00 78.19 117 GLN A N 1
ATOM 890 C CA . GLN A 1 117 ? -56.195 1.693 36.828 1.00 78.19 117 GLN A CA 1
ATOM 891 C C . GLN A 1 117 ? -56.802 0.449 37.484 1.00 78.19 117 GLN A C 1
ATOM 893 O O . GLN A 1 117 ? -57.040 -0.540 36.778 1.00 78.19 117 GLN A O 1
ATOM 898 N N . PRO A 1 118 ? -57.053 0.459 38.806 1.00 70.69 118 PRO A N 1
ATOM 899 C CA . PRO A 1 118 ? -57.721 -0.656 39.447 1.00 70.69 118 PRO A CA 1
ATOM 900 C C . PRO A 1 118 ? -59.075 -0.815 38.763 1.00 70.69 1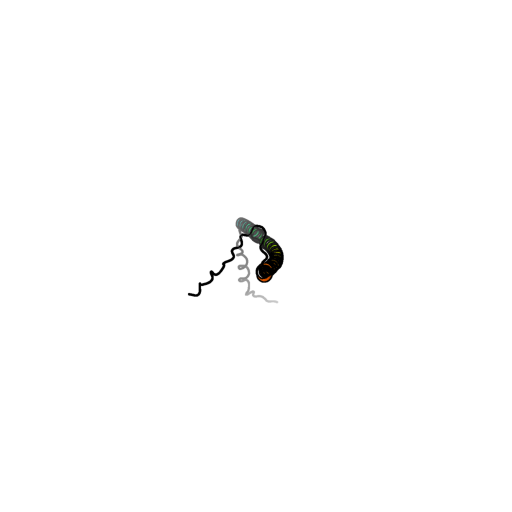18 PRO A C 1
ATOM 902 O O . PRO A 1 118 ? -59.920 0.079 38.825 1.00 70.69 118 PRO A O 1
ATOM 905 N N . ARG A 1 119 ? -59.259 -1.936 38.056 1.00 72.12 119 ARG A N 1
ATOM 906 C CA . ARG A 1 119 ? -60.574 -2.337 37.560 1.00 72.12 119 ARG A CA 1
ATOM 907 C C . ARG A 1 119 ? -61.456 -2.461 38.791 1.00 72.12 119 ARG A C 1
ATOM 909 O O . ARG A 1 119 ? -61.270 -3.388 39.576 1.00 72.12 119 ARG A O 1
ATOM 916 N N . GLY A 1 120 ? -62.334 -1.477 38.980 1.00 68.25 120 GLY A N 1
ATOM 917 C CA . GLY A 1 120 ? -63.326 -1.487 40.039 1.00 68.25 120 GLY A CA 1
ATOM 918 C C . GLY A 1 120 ? -64.063 -2.816 39.987 1.00 68.25 120 GLY A C 1
ATOM 919 O O . GLY A 1 120 ? -64.616 -3.185 38.954 1.00 68.25 120 GLY A O 1
ATOM 920 N N . THR A 1 121 ? -63.973 -3.567 41.074 1.00 61.34 121 THR A N 1
ATOM 921 C CA . THR A 1 121 ? -64.840 -4.709 41.323 1.00 61.34 121 THR A CA 1
ATOM 922 C C . THR A 1 121 ? -66.236 -4.149 41.577 1.00 61.34 121 THR A C 1
ATOM 924 O O . THR A 1 121 ? -66.441 -3.502 42.607 1.00 61.34 121 THR A O 1
ATOM 927 N N . GLU A 1 122 ? -67.137 -4.324 40.610 1.00 55.97 122 GLU A N 1
ATOM 928 C CA . GLU A 1 122 ? -68.588 -4.267 40.841 1.00 55.97 122 GLU A CA 1
ATOM 929 C C . GLU A 1 122 ? -69.051 -5.454 41.695 1.00 55.97 122 GLU A C 1
ATOM 931 O O . GLU A 1 122 ? -68.435 -6.544 41.579 1.00 55.97 122 GLU A O 1
#

pLDDT: mean 73.28, std 14.35, range [43.94, 94.5]

Radius of gyration: 49.9 Å; chains: 1; bounding box: 131×57×118 Å

Secondary structure (DSSP, 8-state):
-----------SSSSSSS--S----HHHHHHHHHHHHHHHHHHHHHHHSTT-HHHHHHHHHHHHHHHHHHHHHHHHHHHHHHHHHHHHHHHHHHHHHHHHTS----TT------PPP-----